Protein AF-A0A0B7BS33-F1 (afdb_monomer_lite)

Foldseek 3Di:
DDDDPDDDDDDDPDLVVLLVVLVVVLVVAPDKDKDKDQAPDDPVVVVVLQVVLSSVASWHWDADPVRSMIMIIGDPVSRVVSVVVSVVVRPVVVDDDPDD

Sequence (100 aa):
AFLQDESLLVTAKDDQTLNRAMNFLKTRINYKETIQSDAKIPIEQMISLQYTLESKYLVKVCWTDTDQVVSVEGIKDDVFESSRQIKTLLEYMGGIEAKN

pLDDT: mean 77.3, std 13.53, range [34.16, 92.31]

Secondary structure (DSSP, 8-state):
---SS-------SSHHHHHHHHHHHHTT----EEEEEE----HHHHHHHHHHHHHHSSEEEEEETTTTEEEEEE-HHHHHHHHHHHHHHHHHHH------

Radius of gyration: 14.89 Å; chains: 1; bounding box: 33×31×49 Å

Organism: NCBI:txid1028688

Structure (mmCIF, N/CA/C/O backbone):
data_AF-A0A0B7BS33-F1
#
_entry.id   AF-A0A0B7BS33-F1
#
loop_
_atom_site.group_PDB
_atom_site.id
_atom_site.type_symbol
_atom_site.label_atom_id
_atom_site.label_alt_id
_atom_site.label_comp_id
_atom_site.label_asym_id
_atom_site.label_entity_id
_atom_site.label_seq_id
_atom_site.pdbx_PDB_ins_code
_atom_site.Cartn_x
_atom_site.Cartn_y
_atom_site.Cartn_z
_atom_site.occupancy
_atom_site.B_iso_or_equiv
_atom_site.auth_seq_id
_atom_site.auth_comp_id
_atom_site.auth_asym_id
_atom_site.auth_atom_id
_atom_site.pdbx_PDB_model_num
ATOM 1 N N . ALA A 1 1 ? -12.373 -1.757 21.652 1.00 40.72 1 ALA A N 1
ATOM 2 C CA . ALA A 1 1 ? -13.310 -1.299 20.614 1.00 40.72 1 ALA A CA 1
ATOM 3 C C . ALA A 1 1 ? -12.929 -2.001 19.323 1.00 40.72 1 ALA A C 1
ATOM 5 O O . ALA A 1 1 ? -11.764 -1.927 18.946 1.00 40.72 1 ALA A O 1
ATOM 6 N N . PHE A 1 2 ? -13.853 -2.758 18.739 1.00 40.38 2 PHE A N 1
ATOM 7 C CA . PHE A 1 2 ? -13.720 -3.303 17.391 1.00 40.38 2 PHE A CA 1
ATOM 8 C C . PHE A 1 2 ? -14.489 -2.350 16.479 1.00 40.38 2 PHE A C 1
ATOM 10 O O . PHE A 1 2 ? -15.679 -2.162 16.701 1.00 40.38 2 PHE A O 1
ATOM 17 N N . LEU A 1 3 ? -13.800 -1.717 15.531 1.00 52.94 3 LEU A N 1
ATOM 18 C CA . LEU A 1 3 ? -14.430 -0.904 14.492 1.00 52.94 3 LEU A CA 1
ATOM 19 C C . LEU A 1 3 ? -14.941 -1.892 13.430 1.00 52.94 3 LEU A C 1
ATOM 21 O O . LEU A 1 3 ? -14.139 -2.437 12.672 1.00 52.94 3 LEU A O 1
ATOM 25 N N . GLN A 1 4 ? -16.233 -2.214 13.437 1.00 50.50 4 GLN A N 1
ATOM 26 C CA . GLN A 1 4 ? -16.900 -2.914 12.332 1.00 50.50 4 GLN A CA 1
ATOM 27 C C . GLN A 1 4 ? -17.798 -1.898 11.628 1.00 50.50 4 GLN A C 1
ATOM 29 O O . GLN A 1 4 ? -18.619 -1.275 12.289 1.00 50.50 4 GLN A O 1
ATOM 34 N N . ASP A 1 5 ? -17.610 -1.721 10.319 1.00 54.06 5 ASP A N 1
ATOM 35 C CA . ASP A 1 5 ? -18.375 -0.796 9.464 1.00 54.06 5 ASP A CA 1
ATOM 36 C C . ASP A 1 5 ? -18.344 0.691 9.886 1.00 54.06 5 ASP A C 1
ATOM 38 O O . ASP A 1 5 ? -19.221 1.478 9.532 1.00 54.06 5 ASP A O 1
ATOM 42 N N . GLU A 1 6 ? -17.302 1.110 10.611 1.00 66.44 6 GLU A N 1
ATOM 43 C CA . GLU A 1 6 ? -17.116 2.488 11.077 1.00 66.44 6 GLU A CA 1
ATOM 44 C C . GLU A 1 6 ? -15.979 3.186 10.315 1.00 66.44 6 GLU A C 1
ATOM 46 O O . GLU A 1 6 ? -14.860 2.678 10.219 1.00 66.44 6 GLU A O 1
ATOM 51 N N . SER A 1 7 ? -16.245 4.387 9.794 1.00 65.38 7 SER A N 1
ATOM 52 C CA . SER A 1 7 ? -15.225 5.228 9.162 1.00 65.38 7 SER A CA 1
ATOM 53 C C . SER A 1 7 ? -14.432 6.008 10.213 1.00 65.38 7 SER A C 1
ATOM 55 O O . SER A 1 7 ? -15.020 6.734 11.018 1.00 65.38 7 SER A O 1
ATOM 57 N N . LEU A 1 8 ? -13.101 5.930 10.167 1.00 74.00 8 LEU A N 1
ATOM 58 C CA . LEU A 1 8 ? -12.218 6.701 11.041 1.00 74.00 8 LEU A CA 1
ATOM 59 C C . LEU A 1 8 ? -11.633 7.904 10.288 1.00 74.00 8 LEU A C 1
ATOM 61 O O . LEU A 1 8 ? -10.827 7.736 9.377 1.00 74.00 8 LEU A O 1
ATOM 65 N N . LEU A 1 9 ? -11.994 9.122 10.699 1.00 79.75 9 LEU A N 1
ATOM 66 C CA . LEU A 1 9 ? -11.335 10.343 10.231 1.00 79.75 9 LEU A CA 1
ATOM 67 C C . LEU A 1 9 ? -10.157 10.680 11.154 1.00 79.75 9 LEU A C 1
ATOM 69 O O . LEU A 1 9 ? -10.348 10.931 12.344 1.00 79.75 9 LEU A O 1
ATOM 73 N N . VAL A 1 10 ? -8.945 10.717 10.599 1.00 82.31 10 VAL A N 1
ATOM 74 C CA . VAL A 1 10 ? -7.721 11.090 11.322 1.00 82.31 10 VAL A CA 1
ATOM 75 C C . VAL A 1 10 ? -7.204 12.415 10.776 1.00 82.31 10 VAL A C 1
ATOM 77 O O . VAL A 1 10 ? -6.877 12.526 9.599 1.00 82.31 10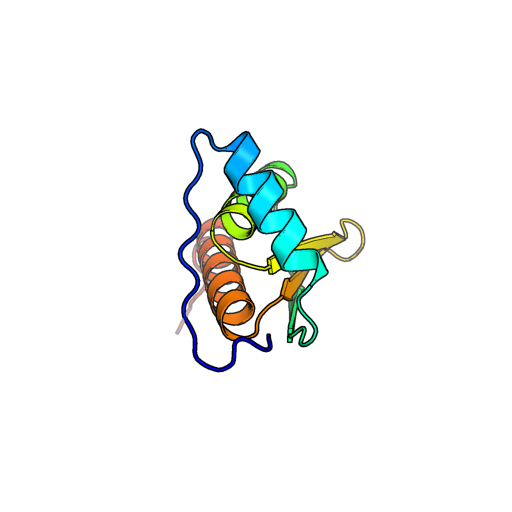 VAL A O 1
ATOM 80 N N . THR A 1 11 ? -7.100 13.422 11.639 1.00 85.31 11 THR A N 1
ATOM 81 C CA . THR A 1 11 ? -6.542 14.738 11.298 1.00 85.31 11 THR A CA 1
ATOM 82 C C . THR A 1 11 ? -5.330 15.031 12.170 1.00 85.31 11 THR A C 1
ATOM 84 O O . THR A 1 11 ? -5.358 14.761 13.372 1.00 85.31 11 THR A O 1
ATOM 87 N N . ALA A 1 12 ? -4.286 15.627 11.599 1.00 89.44 12 ALA A N 1
ATOM 88 C CA . ALA A 1 12 ? -3.090 16.022 12.333 1.00 89.44 12 ALA A CA 1
ATOM 89 C C . ALA A 1 12 ? -2.614 17.415 11.910 1.00 89.44 12 ALA A C 1
ATOM 91 O O . ALA A 1 12 ? -2.975 17.915 10.850 1.00 89.44 12 ALA A O 1
ATOM 92 N N . LYS A 1 13 ? -1.787 18.035 12.757 1.00 92.31 13 LYS A N 1
ATOM 93 C CA . LYS A 1 13 ? -1.222 19.374 12.524 1.00 92.31 13 LYS A CA 1
ATOM 94 C C . LYS A 1 13 ? -0.179 19.428 11.396 1.00 92.31 13 LYS A C 1
ATOM 96 O O . LYS A 1 13 ? 0.086 20.505 10.879 1.00 92.31 13 LYS A O 1
ATOM 101 N N . ASP A 1 14 ? 0.440 18.292 11.081 1.00 89.62 14 ASP A N 1
ATOM 102 C CA . ASP A 1 14 ? 1.473 18.130 10.058 1.00 89.62 14 ASP A CA 1
ATOM 103 C C . ASP A 1 14 ? 1.519 16.669 9.572 1.00 89.62 14 ASP A C 1
ATOM 105 O O . ASP A 1 14 ? 1.070 15.750 10.273 1.00 89.62 14 ASP A O 1
ATOM 109 N N . ASP A 1 15 ? 2.090 16.455 8.385 1.00 83.19 15 ASP A N 1
ATOM 110 C CA . ASP A 1 15 ? 2.169 15.142 7.727 1.00 83.19 15 ASP A CA 1
ATOM 111 C C . ASP A 1 15 ? 2.981 14.127 8.538 1.00 83.19 15 ASP A C 1
ATOM 113 O O . ASP A 1 15 ? 2.676 12.935 8.566 1.00 83.19 15 ASP A O 1
ATOM 117 N N . GLN A 1 16 ? 4.008 14.587 9.259 1.00 86.69 16 GLN A N 1
ATOM 118 C CA . GLN A 1 16 ? 4.832 13.716 10.098 1.00 86.69 16 GLN A CA 1
ATOM 119 C C . GLN A 1 16 ? 4.019 13.131 11.262 1.00 86.69 16 GLN A C 1
ATOM 121 O O . GLN A 1 16 ? 4.233 11.992 11.687 1.00 86.69 16 GLN A O 1
ATOM 126 N N . THR A 1 17 ? 3.104 13.915 11.822 1.00 89.44 17 THR A N 1
ATOM 127 C CA . THR A 1 17 ? 2.210 13.500 12.901 1.00 89.44 17 THR A CA 1
ATOM 128 C C . THR A 1 17 ? 1.096 12.610 12.359 1.00 89.44 17 THR A C 1
ATOM 130 O O . THR A 1 17 ? 0.791 11.597 12.990 1.00 89.44 17 THR A O 1
ATOM 133 N N . LEU A 1 18 ? 0.560 12.915 11.171 1.00 87.00 18 LEU A N 1
ATOM 134 C CA . LEU A 1 18 ? -0.411 12.053 10.493 1.00 87.00 18 LEU A CA 1
ATOM 135 C C . LEU A 1 18 ? 0.181 10.667 10.216 1.00 87.00 18 LEU A C 1
ATOM 137 O O . LEU A 1 18 ? -0.383 9.666 10.644 1.00 87.00 18 LEU A O 1
ATOM 141 N N . ASN A 1 19 ? 1.370 10.604 9.613 1.00 80.94 19 ASN A N 1
ATOM 142 C CA . ASN A 1 19 ? 2.059 9.345 9.326 1.00 80.94 19 ASN A CA 1
ATOM 143 C C . ASN A 1 19 ? 2.324 8.523 10.594 1.00 80.94 19 ASN A C 1
ATOM 145 O O . ASN A 1 19 ? 2.141 7.306 10.600 1.00 80.94 19 ASN A O 1
ATOM 149 N N . ARG A 1 20 ? 2.699 9.171 11.707 1.00 85.75 20 ARG A N 1
ATOM 150 C CA . ARG A 1 20 ? 2.853 8.488 13.003 1.00 85.75 20 ARG A CA 1
ATOM 151 C C . ARG A 1 20 ? 1.535 7.900 13.511 1.00 85.75 20 ARG A C 1
ATOM 153 O O . ARG A 1 20 ? 1.533 6.761 13.977 1.00 85.75 20 ARG A O 1
ATOM 160 N N . ALA A 1 21 ? 0.432 8.642 13.406 1.00 86.62 21 ALA A N 1
ATOM 161 C CA . ALA A 1 21 ? -0.892 8.164 13.803 1.00 86.62 21 ALA A CA 1
ATOM 162 C C . ALA A 1 21 ? -1.356 6.991 12.926 1.00 86.62 21 ALA A C 1
ATOM 164 O O . ALA A 1 21 ? -1.779 5.962 13.450 1.00 86.62 21 ALA A O 1
ATOM 165 N N . MET A 1 22 ? -1.193 7.104 11.607 1.00 84.81 22 MET A N 1
ATOM 166 C CA . MET A 1 22 ? -1.517 6.040 10.656 1.00 84.81 22 MET A CA 1
ATOM 167 C C . MET A 1 22 ? -0.699 4.775 10.932 1.00 84.81 22 MET A C 1
ATOM 169 O O . MET A 1 22 ? -1.263 3.687 11.018 1.00 84.81 22 MET A O 1
ATOM 173 N N . ASN A 1 23 ? 0.609 4.899 11.174 1.00 82.62 23 ASN A N 1
ATOM 174 C CA . ASN A 1 23 ? 1.460 3.757 11.520 1.00 82.62 23 ASN A CA 1
ATOM 175 C C . ASN A 1 23 ? 1.023 3.081 12.820 1.00 82.62 23 ASN A C 1
ATOM 177 O O . ASN A 1 23 ? 0.954 1.855 12.881 1.0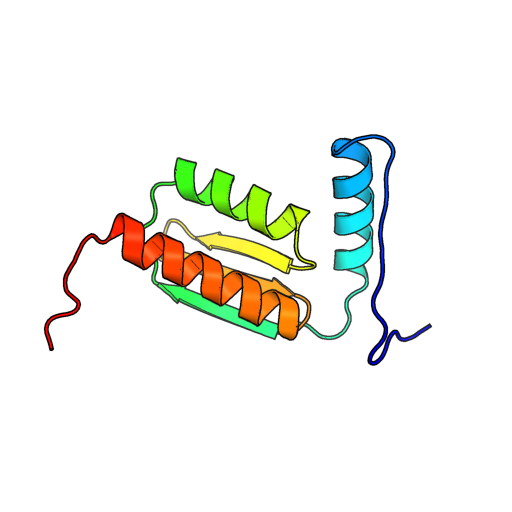0 82.62 23 ASN A O 1
ATOM 181 N N . PHE A 1 24 ? 0.674 3.859 13.846 1.00 84.75 24 PHE A N 1
ATOM 182 C CA . PHE A 1 24 ? 0.129 3.309 15.082 1.00 84.75 24 PHE A CA 1
ATOM 183 C C . PHE A 1 24 ? -1.166 2.524 14.837 1.00 84.75 24 PHE A C 1
ATOM 185 O O . PHE A 1 24 ? -1.300 1.407 15.337 1.00 84.75 24 PHE A O 1
ATOM 192 N N . LEU A 1 25 ? -2.091 3.060 14.036 1.00 82.62 25 LEU A N 1
ATOM 193 C CA . LEU A 1 25 ? -3.341 2.379 13.689 1.00 82.62 25 LEU A CA 1
ATOM 194 C C . LEU A 1 25 ? -3.078 1.067 12.948 1.00 82.62 25 LEU A C 1
ATOM 196 O O . LEU A 1 25 ? -3.651 0.043 13.319 1.00 82.62 25 LEU A O 1
ATOM 200 N N . LYS A 1 26 ? -2.141 1.061 11.992 1.00 78.62 26 LYS A N 1
ATOM 201 C CA . LYS A 1 26 ? -1.750 -0.146 11.249 1.00 78.62 26 LYS A CA 1
ATOM 202 C C . LYS A 1 26 ? -1.291 -1.289 12.158 1.00 78.62 26 LYS A C 1
ATOM 204 O O . LYS A 1 26 ? -1.627 -2.442 11.901 1.00 78.62 26 LYS A O 1
ATOM 209 N N . THR A 1 27 ? -0.590 -0.994 13.260 1.00 77.69 27 THR A N 1
ATOM 210 C CA . THR A 1 27 ? -0.163 -2.034 14.225 1.00 77.69 27 THR A CA 1
ATOM 211 C C . THR A 1 27 ? -1.314 -2.715 14.970 1.00 77.69 27 THR A C 1
ATOM 213 O O . THR A 1 27 ? -1.103 -3.762 15.577 1.00 77.69 27 THR A O 1
ATOM 216 N N . ARG A 1 28 ? -2.523 -2.142 14.939 1.00 75.94 28 ARG A N 1
ATOM 217 C CA . ARG A 1 28 ? -3.700 -2.627 15.678 1.00 75.94 28 ARG A CA 1
ATOM 218 C C . ARG A 1 28 ? -4.759 -3.280 14.788 1.00 75.94 28 ARG A C 1
ATOM 220 O O . ARG A 1 28 ? -5.835 -3.622 15.273 1.00 75.94 28 ARG A O 1
ATOM 227 N N . ILE A 1 29 ? -4.466 -3.449 13.501 1.00 72.75 29 ILE A N 1
ATOM 228 C CA . ILE A 1 29 ? -5.351 -4.117 12.549 1.00 72.75 29 ILE A CA 1
ATOM 229 C C . ILE A 1 29 ? -5.222 -5.634 12.737 1.00 72.75 29 ILE A C 1
ATOM 231 O O . ILE A 1 29 ? -4.176 -6.219 12.454 1.00 72.75 29 ILE A O 1
ATOM 235 N N . ASN A 1 30 ? -6.298 -6.263 13.218 1.00 65.38 30 ASN A N 1
ATOM 236 C CA . ASN A 1 30 ? -6.349 -7.705 13.488 1.00 65.38 30 ASN A CA 1
ATOM 237 C C . ASN A 1 30 ? -6.654 -8.547 12.240 1.00 65.38 30 ASN A C 1
ATOM 239 O O . ASN A 1 30 ? -6.221 -9.693 12.166 1.00 65.38 30 ASN A O 1
ATOM 243 N N . TYR A 1 31 ? -7.402 -8.000 11.276 1.00 66.31 31 TYR A N 1
ATOM 244 C CA . TYR A 1 31 ? -7.698 -8.665 10.007 1.00 66.31 31 TYR A CA 1
ATOM 245 C C . TYR A 1 31 ? -6.856 -8.048 8.904 1.00 66.31 31 TYR A C 1
ATOM 247 O O . TYR A 1 31 ? -6.964 -6.849 8.648 1.00 66.31 31 TYR A O 1
ATOM 255 N N . LYS A 1 32 ? -6.040 -8.869 8.250 1.00 73.06 32 LYS A N 1
ATOM 256 C CA . LYS A 1 32 ? -5.139 -8.410 7.205 1.00 73.06 32 LYS A CA 1
ATOM 257 C C . LYS A 1 32 ? -5.424 -9.168 5.925 1.00 73.06 32 LYS A C 1
ATOM 259 O O . LYS A 1 32 ? -5.241 -10.379 5.869 1.00 73.06 32 LYS A O 1
ATOM 264 N N . GLU A 1 33 ? -5.877 -8.438 4.920 1.00 79.06 33 GLU A N 1
ATOM 265 C CA . GLU A 1 33 ? -5.906 -8.927 3.549 1.00 79.06 33 GLU A CA 1
ATOM 266 C C . GLU A 1 33 ? -4.503 -8.764 2.960 1.00 79.06 33 GLU A C 1
ATOM 268 O O . GLU A 1 33 ? -3.780 -7.835 3.331 1.00 79.06 33 GLU A O 1
ATOM 273 N N . THR A 1 34 ? -4.089 -9.664 2.070 1.00 83.25 34 THR A N 1
ATOM 274 C CA . THR A 1 34 ? -2.810 -9.539 1.365 1.00 83.25 34 THR A CA 1
ATOM 275 C C . THR A 1 34 ? -2.999 -9.817 -0.113 1.00 83.25 34 THR A C 1
ATOM 277 O O . THR A 1 34 ? -3.461 -10.891 -0.487 1.00 83.25 34 THR A O 1
ATOM 280 N N . ILE A 1 35 ? -2.610 -8.858 -0.952 1.00 81.56 35 ILE A N 1
ATOM 281 C CA . ILE A 1 35 ? -2.569 -9.025 -2.407 1.00 81.56 35 ILE A CA 1
ATOM 282 C C . ILE A 1 35 ? -1.121 -8.908 -2.860 1.00 81.56 35 ILE A C 1
ATOM 284 O O . ILE A 1 35 ? -0.406 -7.998 -2.439 1.00 81.56 35 ILE A O 1
ATOM 288 N N . GLN A 1 36 ? -0.709 -9.830 -3.725 1.00 81.75 36 GLN A N 1
ATOM 289 C CA . GLN A 1 36 ? 0.590 -9.821 -4.382 1.00 81.75 36 GLN A CA 1
ATOM 290 C C . GLN A 1 36 ? 0.409 -9.575 -5.878 1.00 81.75 36 GLN A C 1
ATOM 292 O O . GLN A 1 36 ? -0.547 -10.064 -6.479 1.00 81.75 36 GLN A O 1
ATOM 297 N N . SER A 1 37 ? 1.321 -8.811 -6.466 1.00 76.25 37 SER A N 1
ATOM 298 C CA . SER A 1 37 ? 1.373 -8.577 -7.905 1.00 76.25 37 SER A CA 1
ATOM 299 C C . SER A 1 37 ? 2.817 -8.588 -8.375 1.00 76.25 37 SER A C 1
ATOM 301 O O . SER A 1 37 ? 3.661 -7.895 -7.802 1.00 76.25 37 SER A O 1
ATOM 303 N N . ASP A 1 38 ? 3.066 -9.314 -9.460 1.00 78.19 38 ASP A N 1
ATOM 304 C CA . ASP A 1 38 ? 4.324 -9.234 -10.195 1.00 78.19 38 ASP A CA 1
ATOM 305 C C . ASP A 1 38 ? 4.398 -7.867 -10.880 1.00 78.19 38 ASP A C 1
ATOM 307 O O . ASP A 1 38 ? 3.446 -7.429 -11.537 1.00 78.19 38 ASP A O 1
ATOM 311 N N . ALA A 1 39 ? 5.497 -7.150 -10.674 1.00 69.88 39 ALA A N 1
ATOM 312 C CA . ALA A 1 39 ? 5.567 -5.733 -10.978 1.00 69.88 39 ALA A CA 1
ATOM 313 C C . ALA A 1 39 ? 7.012 -5.303 -11.281 1.00 69.88 39 ALA A C 1
ATOM 315 O O . ALA A 1 39 ? 7.848 -5.141 -10.395 1.00 69.88 39 ALA A O 1
ATOM 316 N N . LYS A 1 40 ? 7.297 -5.039 -12.561 1.00 73.25 40 LYS A N 1
ATOM 317 C CA . LYS A 1 40 ? 8.559 -4.427 -13.009 1.00 73.25 40 LYS A CA 1
ATOM 318 C C . LYS A 1 40 ? 8.514 -2.913 -12.812 1.00 73.25 40 LYS A C 1
ATOM 320 O O . LYS A 1 40 ? 8.282 -2.171 -13.761 1.00 73.25 40 LYS A O 1
ATOM 325 N N . ILE A 1 41 ? 8.709 -2.461 -11.575 1.00 72.38 41 ILE A N 1
ATOM 326 C CA . ILE A 1 41 ? 8.679 -1.035 -11.211 1.00 72.38 41 ILE A CA 1
ATOM 327 C C . ILE A 1 41 ? 10.094 -0.565 -10.844 1.00 72.38 41 ILE A C 1
ATOM 329 O O . ILE A 1 41 ? 10.749 -1.211 -10.026 1.00 72.38 41 ILE A O 1
ATOM 333 N N . PRO A 1 42 ? 10.581 0.564 -11.393 1.00 79.00 42 PRO A N 1
ATOM 334 C CA . PRO A 1 42 ? 11.812 1.192 -10.920 1.00 79.00 42 PRO A CA 1
ATOM 335 C C . PRO A 1 42 ? 11.737 1.552 -9.428 1.00 79.00 42 PRO A C 1
ATOM 337 O O . PRO A 1 42 ? 10.719 2.067 -8.963 1.00 79.00 42 PRO A O 1
ATOM 340 N N . ILE A 1 43 ? 12.831 1.358 -8.686 1.00 79.06 43 ILE A N 1
ATOM 341 C CA . ILE A 1 43 ? 12.854 1.520 -7.220 1.00 79.06 43 ILE A CA 1
ATOM 342 C C . ILE A 1 43 ? 12.384 2.904 -6.741 1.00 79.06 43 ILE A C 1
ATOM 344 O O . ILE A 1 43 ? 11.653 3.008 -5.761 1.00 79.06 43 ILE A O 1
ATOM 348 N N . GLU A 1 44 ? 12.722 3.974 -7.463 1.00 80.25 44 GLU A N 1
ATOM 349 C CA . GLU A 1 44 ? 12.300 5.340 -7.122 1.00 80.25 44 GLU A CA 1
ATOM 350 C C . GLU A 1 44 ? 10.775 5.510 -7.199 1.00 80.25 44 GLU A C 1
ATOM 352 O O . GLU A 1 44 ? 10.164 6.140 -6.333 1.00 80.25 44 GLU A O 1
ATOM 357 N N . GLN A 1 45 ? 10.142 4.894 -8.203 1.00 79.38 45 GLN A N 1
ATOM 358 C CA . GLN A 1 45 ? 8.687 4.909 -8.351 1.00 79.38 45 GLN A CA 1
ATOM 359 C C . GLN A 1 45 ? 8.017 4.029 -7.296 1.00 79.38 45 GLN A C 1
ATOM 361 O O . GLN A 1 45 ? 6.958 4.397 -6.791 1.00 79.38 45 GLN A O 1
ATOM 366 N N . MET A 1 46 ? 8.658 2.924 -6.900 1.00 82.44 46 MET A N 1
ATOM 367 C CA . MET A 1 46 ? 8.187 2.087 -5.796 1.00 82.44 46 MET A CA 1
ATOM 368 C C . MET A 1 46 ? 8.147 2.858 -4.477 1.00 82.44 46 MET A C 1
ATOM 370 O O . MET A 1 46 ? 7.136 2.832 -3.782 1.00 82.44 46 MET A O 1
ATOM 374 N N . ILE A 1 47 ? 9.221 3.58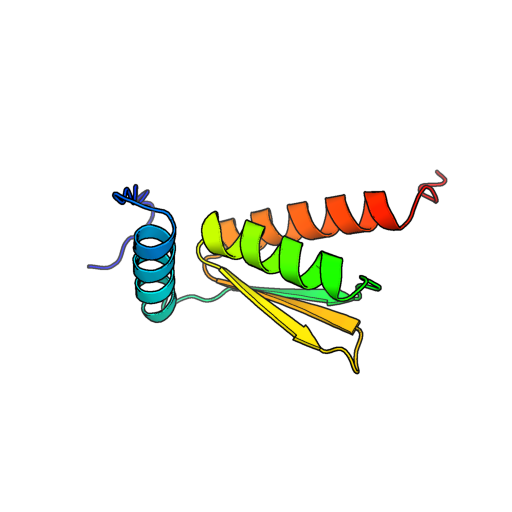4 -4.151 1.00 83.75 47 ILE A N 1
ATOM 375 C CA . ILE A 1 47 ? 9.308 4.385 -2.923 1.00 83.75 47 ILE A CA 1
ATOM 376 C C . ILE A 1 47 ? 8.211 5.457 -2.907 1.00 83.75 47 ILE A C 1
ATOM 378 O O . ILE A 1 47 ? 7.525 5.639 -1.898 1.00 83.75 47 ILE A O 1
ATOM 382 N N . SER A 1 48 ? 8.008 6.147 -4.033 1.00 84.75 48 SER A N 1
ATOM 383 C CA . SER A 1 48 ? 6.957 7.163 -4.162 1.00 84.75 48 SER A CA 1
ATOM 384 C C . SER A 1 48 ? 5.548 6.567 -4.031 1.00 84.75 48 SER A C 1
ATOM 386 O O . SER A 1 48 ? 4.702 7.116 -3.316 1.00 84.75 48 SER A O 1
ATOM 388 N N . LEU A 1 49 ? 5.305 5.418 -4.667 1.00 84.69 49 LEU A N 1
ATOM 389 C CA . LEU A 1 49 ? 4.042 4.689 -4.593 1.00 84.69 49 LEU A CA 1
ATOM 390 C C . LEU A 1 49 ? 3.756 4.211 -3.169 1.00 84.69 49 LEU A C 1
ATOM 392 O O . LEU A 1 49 ? 2.664 4.449 -2.657 1.00 84.69 49 LEU A O 1
ATOM 396 N N . GLN A 1 50 ? 4.742 3.605 -2.507 1.00 87.00 50 GLN A N 1
ATOM 397 C CA . GLN A 1 50 ? 4.629 3.184 -1.116 1.00 87.00 50 GLN A CA 1
ATOM 398 C C . GLN A 1 50 ? 4.241 4.362 -0.224 1.00 87.00 50 GLN A C 1
ATOM 400 O O . GLN A 1 50 ? 3.261 4.268 0.509 1.00 87.00 50 GLN A O 1
ATOM 405 N N . TYR A 1 51 ? 4.953 5.488 -0.314 1.00 85.31 51 TYR A N 1
ATOM 406 C CA . TYR A 1 51 ? 4.645 6.669 0.494 1.00 85.31 51 TYR A CA 1
ATOM 407 C C . TYR A 1 51 ? 3.214 7.179 0.259 1.00 85.31 51 TYR A C 1
ATOM 409 O O . TYR A 1 51 ? 2.488 7.507 1.201 1.00 85.31 51 TYR A O 1
ATOM 417 N N . THR A 1 52 ? 2.784 7.211 -1.002 1.00 86.00 52 THR A N 1
ATOM 418 C CA . THR A 1 52 ? 1.448 7.682 -1.389 1.00 86.00 52 THR A CA 1
ATOM 419 C C . THR A 1 52 ? 0.349 6.772 -0.846 1.00 86.00 52 THR A C 1
ATOM 421 O O . THR A 1 52 ? -0.631 7.247 -0.274 1.00 86.00 52 THR A O 1
ATOM 424 N N . LEU A 1 53 ? 0.508 5.456 -0.990 1.00 88.06 53 LEU A N 1
ATOM 425 C CA . LEU A 1 53 ? -0.487 4.493 -0.528 1.00 88.06 53 LEU A CA 1
ATOM 426 C C . LEU A 1 53 ? -0.528 4.426 0.997 1.00 88.06 53 LEU A C 1
ATOM 428 O O . LEU A 1 53 ? -1.603 4.464 1.586 1.00 88.06 53 LEU A O 1
ATOM 432 N N . GLU A 1 54 ? 0.631 4.392 1.649 1.00 86.75 54 GLU A N 1
ATOM 433 C CA . GLU A 1 54 ? 0.719 4.255 3.099 1.00 86.75 54 GLU A CA 1
ATOM 434 C C . GLU A 1 54 ? 0.286 5.508 3.874 1.00 86.75 54 GLU A C 1
ATOM 436 O O . GLU A 1 54 ? -0.052 5.390 5.055 1.00 86.75 54 GLU A O 1
ATOM 441 N N . SER A 1 55 ? 0.283 6.686 3.246 1.00 82.31 55 SER A N 1
ATOM 442 C CA . SER A 1 55 ? -0.245 7.919 3.848 1.00 82.31 55 SER A CA 1
ATOM 443 C C . SER A 1 55 ? -1.762 8.053 3.691 1.00 82.31 55 SER A C 1
ATOM 445 O O . SER A 1 55 ? -2.411 8.674 4.534 1.00 82.31 55 SER A O 1
ATOM 447 N N . LYS A 1 56 ? -2.338 7.455 2.641 1.00 82.81 56 LYS A N 1
ATOM 448 C CA . LYS A 1 56 ? -3.767 7.557 2.316 1.00 82.81 56 LYS A CA 1
ATOM 449 C C . LYS A 1 56 ? -4.601 6.389 2.839 1.00 82.81 56 LYS A C 1
ATOM 451 O O . LYS A 1 56 ? -5.765 6.586 3.177 1.00 82.81 56 LYS A O 1
ATOM 456 N N . TYR A 1 57 ? -4.015 5.199 2.899 1.00 85.88 57 TYR A N 1
ATOM 457 C CA . TYR A 1 57 ? -4.697 3.953 3.227 1.00 85.88 57 TYR A CA 1
ATOM 458 C C . TYR A 1 57 ? -4.048 3.267 4.432 1.00 85.88 57 TYR A C 1
ATOM 460 O O . TYR A 1 57 ? -2.844 3.387 4.685 1.00 85.88 57 TYR A O 1
ATOM 468 N N . LEU A 1 58 ? -4.832 2.484 5.173 1.00 87.06 58 LEU A N 1
ATOM 469 C CA . LEU A 1 58 ? -4.361 1.652 6.280 1.00 87.06 58 LEU A CA 1
ATOM 470 C C . LEU A 1 58 ? -3.735 0.347 5.769 1.00 87.06 58 LEU A C 1
ATOM 472 O O . LEU A 1 58 ? -4.080 -0.757 6.195 1.00 87.06 58 LEU A O 1
ATOM 476 N N . VAL A 1 59 ? -2.769 0.500 4.864 1.00 86.81 59 VAL A N 1
ATOM 477 C CA . VAL A 1 59 ? -1.978 -0.583 4.281 1.00 86.81 59 VAL A CA 1
ATOM 478 C C . VAL A 1 59 ? -0.498 -0.422 4.596 1.00 86.81 59 VAL A C 1
ATOM 480 O O . VAL A 1 59 ? -0.013 0.668 4.909 1.00 86.81 59 VAL A O 1
ATOM 483 N N . LYS A 1 60 ? 0.225 -1.524 4.477 1.00 87.50 60 LYS A N 1
ATOM 484 C CA . LYS A 1 60 ? 1.672 -1.604 4.394 1.00 87.50 60 LYS A CA 1
ATOM 485 C C . LYS A 1 60 ? 2.022 -2.164 3.022 1.00 87.50 60 LYS A C 1
ATOM 487 O O . LYS A 1 60 ? 1.476 -3.194 2.628 1.00 87.50 60 LYS A O 1
ATOM 492 N N . VAL A 1 61 ? 2.917 -1.491 2.312 1.00 87.25 61 VAL A N 1
ATOM 493 C CA .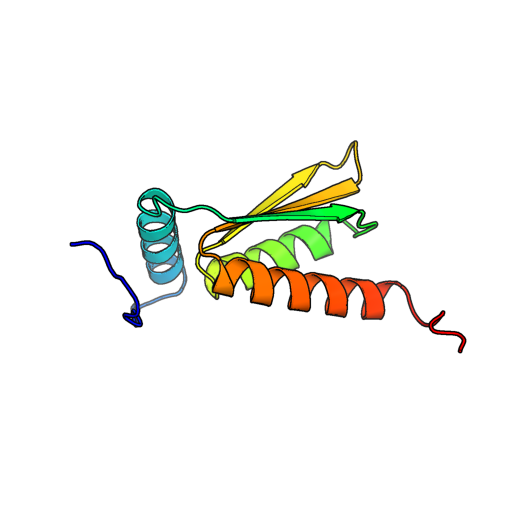 VAL A 1 61 ? 3.411 -1.944 1.013 1.00 87.25 61 VAL A CA 1
ATOM 494 C C . VAL A 1 61 ? 4.813 -2.501 1.221 1.00 87.25 61 VAL A C 1
ATOM 496 O O . VAL A 1 61 ? 5.699 -1.815 1.724 1.00 87.25 61 VAL A O 1
ATOM 499 N N . CYS A 1 62 ? 5.016 -3.763 0.862 1.00 86.12 62 CYS A N 1
ATOM 500 C CA . CYS A 1 62 ? 6.321 -4.414 0.899 1.00 86.12 62 CYS A CA 1
ATOM 501 C C . CYS A 1 62 ? 6.703 -4.820 -0.524 1.00 86.12 62 CYS A C 1
ATOM 503 O O . CYS A 1 62 ? 5.867 -5.349 -1.259 1.00 86.12 62 CYS A O 1
ATOM 505 N N . TRP A 1 63 ? 7.964 -4.620 -0.894 1.00 83.25 63 TRP A N 1
ATOM 506 C CA . TRP A 1 63 ? 8.492 -5.042 -2.187 1.00 83.25 63 TRP A CA 1
A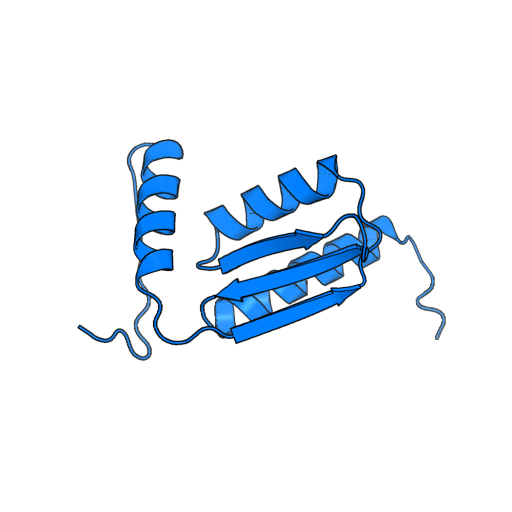TOM 507 C C . TRP A 1 63 ? 9.709 -5.947 -2.001 1.00 83.25 63 TRP A C 1
ATOM 509 O O . TRP A 1 63 ? 10.455 -5.803 -1.028 1.00 83.25 63 TRP A O 1
ATOM 519 N N . THR A 1 64 ? 9.917 -6.868 -2.938 1.00 79.19 64 THR A N 1
ATOM 520 C CA . THR A 1 64 ? 11.145 -7.663 -3.020 1.00 79.19 64 THR A CA 1
ATOM 521 C C . THR A 1 64 ? 11.819 -7.427 -4.369 1.00 79.19 64 THR A C 1
ATOM 523 O O . THR A 1 64 ? 11.263 -7.743 -5.416 1.00 79.19 64 THR A O 1
ATOM 526 N N . ASP A 1 65 ? 13.036 -6.872 -4.363 1.00 70.25 65 ASP A N 1
ATOM 527 C CA . ASP A 1 65 ? 13.799 -6.630 -5.602 1.00 70.25 65 ASP A CA 1
ATOM 528 C C . ASP A 1 65 ? 14.171 -7.938 -6.315 1.00 70.25 65 ASP A C 1
ATOM 530 O O . ASP A 1 65 ? 14.283 -7.978 -7.539 1.00 70.25 65 ASP A O 1
ATOM 534 N N . THR A 1 66 ? 14.353 -9.016 -5.545 1.00 72.88 66 THR A N 1
ATOM 535 C CA . THR A 1 66 ? 14.726 -10.342 -6.052 1.00 72.88 66 THR A CA 1
ATOM 536 C C . THR A 1 66 ? 13.614 -10.973 -6.883 1.00 72.88 66 THR A C 1
ATOM 538 O O . THR A 1 66 ? 13.897 -11.509 -7.951 1.00 72.88 66 THR A O 1
ATOM 541 N N . ASP A 1 67 ? 12.365 -10.863 -6.424 1.00 67.12 67 ASP A N 1
ATOM 542 C CA . ASP A 1 67 ? 11.218 -11.504 -7.076 1.00 67.12 67 ASP A CA 1
ATOM 543 C C . ASP A 1 67 ? 10.368 -10.508 -7.879 1.00 67.12 67 ASP A C 1
ATOM 545 O O . ASP A 1 67 ? 9.455 -10.914 -8.588 1.00 67.12 67 ASP A O 1
ATOM 549 N N . GLN A 1 68 ? 10.667 -9.205 -7.797 1.00 74.56 68 GLN A N 1
ATOM 550 C CA . GLN A 1 68 ? 9.876 -8.123 -8.400 1.00 74.56 68 GLN A CA 1
ATOM 551 C C . GLN A 1 68 ? 8.396 -8.190 -8.002 1.00 74.56 68 GLN A C 1
ATOM 553 O O . GLN A 1 68 ? 7.504 -7.879 -8.793 1.00 74.56 68 GLN A O 1
ATOM 558 N N . VAL A 1 69 ? 8.137 -8.599 -6.760 1.00 80.81 69 VAL A N 1
ATOM 559 C CA . VAL A 1 69 ? 6.786 -8.743 -6.223 1.00 80.81 69 VAL A CA 1
ATOM 560 C C . VAL A 1 69 ? 6.475 -7.550 -5.339 1.00 80.81 69 VAL A C 1
ATOM 562 O O . VAL A 1 69 ? 7.226 -7.219 -4.417 1.00 80.81 69 VAL A O 1
ATOM 565 N N . VAL A 1 70 ? 5.328 -6.927 -5.594 1.00 84.38 70 VAL A N 1
ATOM 566 C CA . VAL A 1 70 ? 4.712 -5.968 -4.677 1.00 84.38 70 VAL A CA 1
ATOM 567 C C . VAL A 1 70 ? 3.652 -6.692 -3.880 1.00 84.38 70 VAL A C 1
ATOM 569 O O . VAL A 1 70 ? 2.794 -7.370 -4.439 1.00 84.38 70 VAL A O 1
ATOM 572 N N . SER A 1 71 ? 3.692 -6.516 -2.568 1.00 87.25 71 SER A N 1
ATOM 573 C CA . SER A 1 71 ? 2.685 -7.018 -1.647 1.00 87.25 71 SER A CA 1
ATOM 574 C C . SER A 1 71 ? 2.061 -5.862 -0.882 1.00 87.25 71 SER A C 1
ATOM 576 O O . SER A 1 71 ? 2.755 -4.960 -0.413 1.00 87.25 71 SER A O 1
ATOM 578 N N . VAL A 1 72 ? 0.738 -5.888 -0.774 1.00 87.75 72 VAL A N 1
ATOM 579 C CA . VAL A 1 72 ? -0.034 -4.920 0.002 1.00 87.75 72 VAL A CA 1
ATOM 580 C C . VAL A 1 72 ? -0.759 -5.673 1.097 1.00 87.75 72 VAL A C 1
ATOM 582 O O . VAL A 1 72 ? -1.534 -6.577 0.803 1.00 87.75 72 VAL A O 1
ATOM 585 N N . GLU A 1 73 ? -0.513 -5.285 2.342 1.00 87.88 73 GLU A N 1
ATOM 586 C CA . GLU A 1 73 ? -1.084 -5.892 3.543 1.00 87.88 73 GLU A CA 1
ATOM 587 C C . GLU A 1 73 ? -1.865 -4.833 4.330 1.00 87.88 73 GLU A C 1
ATOM 589 O O . GLU A 1 73 ? -1.326 -3.768 4.622 1.00 87.88 73 GLU A O 1
ATOM 594 N N . GLY A 1 74 ? -3.115 -5.090 4.712 1.00 85.50 74 GLY A N 1
ATOM 595 C CA . GLY A 1 74 ? -3.905 -4.093 5.445 1.00 85.50 74 GLY A CA 1
ATOM 596 C C . GLY A 1 74 ? -5.387 -4.422 5.573 1.00 85.50 74 GLY A C 1
ATOM 597 O O . GLY A 1 74 ? -5.788 -5.581 5.460 1.00 85.50 74 GLY A O 1
ATOM 598 N N . ILE A 1 75 ? -6.207 -3.394 5.810 1.00 83.50 75 ILE A N 1
ATOM 599 C CA . ILE A 1 75 ? -7.672 -3.535 5.817 1.00 83.50 75 ILE A CA 1
ATOM 600 C C . ILE A 1 75 ? -8.145 -3.902 4.411 1.00 83.50 75 ILE A C 1
ATOM 602 O O . ILE A 1 75 ? -7.688 -3.312 3.441 1.00 83.50 75 ILE A O 1
ATOM 606 N N . LYS A 1 76 ? -9.079 -4.853 4.309 1.00 82.31 76 LYS A N 1
ATOM 607 C CA . LYS A 1 76 ? -9.582 -5.403 3.044 1.00 82.31 76 LYS A CA 1
ATOM 608 C C . LYS A 1 76 ? -9.854 -4.339 1.972 1.00 82.31 76 LYS A C 1
ATOM 610 O O . LYS A 1 76 ? -9.244 -4.396 0.909 1.00 82.31 76 LYS A O 1
ATOM 615 N N . ASP A 1 77 ? -10.714 -3.364 2.252 1.00 84.25 77 ASP A N 1
ATOM 616 C CA . ASP A 1 77 ? -11.114 -2.352 1.262 1.00 84.25 77 ASP A CA 1
ATOM 617 C C . ASP A 1 77 ? -9.941 -1.457 0.841 1.00 84.25 77 ASP A C 1
ATOM 619 O O . ASP A 1 77 ? -9.746 -1.183 -0.343 1.00 84.25 77 ASP A O 1
ATOM 623 N N . ASP A 1 78 ? -9.095 -1.089 1.799 1.00 86.19 78 ASP A N 1
ATOM 624 C CA . ASP A 1 78 ? -7.884 -0.306 1.566 1.00 86.19 78 ASP A CA 1
ATOM 625 C C . ASP A 1 78 ? -6.841 -1.079 0.746 1.00 86.19 78 ASP A C 1
ATOM 627 O O . ASP A 1 78 ? -6.151 -0.495 -0.092 1.00 86.19 78 ASP A O 1
ATOM 631 N N . VAL A 1 79 ? -6.739 -2.396 0.946 1.00 87.31 79 VAL A N 1
ATOM 632 C CA . VAL A 1 79 ? -5.892 -3.294 0.149 1.00 87.31 79 VAL A CA 1
ATOM 633 C C . VAL A 1 79 ? -6.413 -3.381 -1.283 1.00 87.31 79 VAL A C 1
ATOM 635 O O . VAL A 1 79 ? -5.619 -3.263 -2.217 1.00 87.31 79 VAL A O 1
ATOM 638 N N . PHE A 1 80 ? -7.729 -3.514 -1.480 1.00 86.94 80 PHE A N 1
ATOM 639 C CA . PHE A 1 80 ? -8.335 -3.505 -2.815 1.00 86.94 80 PHE A CA 1
ATOM 640 C C . PHE A 1 80 ? -8.104 -2.176 -3.541 1.00 86.94 80 PHE A C 1
ATOM 642 O O . PHE A 1 80 ? -7.687 -2.171 -4.701 1.00 86.94 80 PHE A O 1
ATOM 649 N N . GLU A 1 81 ? -8.311 -1.049 -2.862 1.00 89.31 81 GLU A N 1
ATOM 650 C CA . GLU A 1 81 ? -8.091 0.272 -3.451 1.00 89.31 81 GLU A CA 1
ATOM 651 C C . GLU A 1 81 ? -6.617 0.549 -3.755 1.00 89.31 81 GLU A C 1
ATOM 653 O O . GLU A 1 81 ? -6.279 1.061 -4.827 1.00 89.31 81 GLU A O 1
ATOM 658 N N . SER A 1 82 ? -5.721 0.141 -2.858 1.00 89.12 82 SER A N 1
ATOM 659 C CA . SER A 1 82 ? -4.278 0.240 -3.078 1.00 89.12 82 SER A CA 1
ATOM 660 C C . S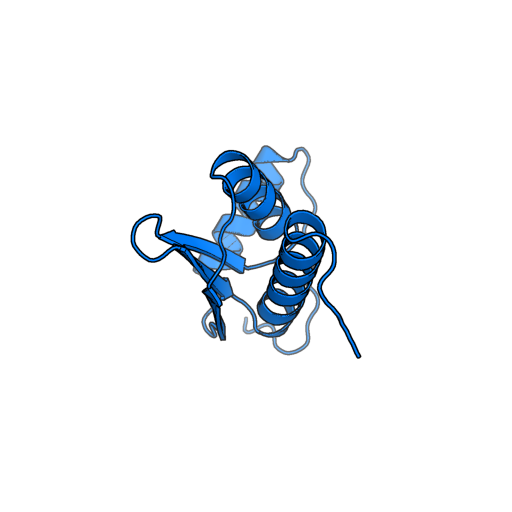ER A 1 82 ? -3.830 -0.632 -4.251 1.00 89.12 82 SER A C 1
ATOM 662 O O . SER A 1 82 ? -3.078 -0.172 -5.109 1.00 89.12 82 SER A O 1
ATOM 664 N N . SER A 1 83 ? -4.341 -1.862 -4.352 1.00 87.56 83 SER A N 1
ATOM 665 C CA . SER A 1 83 ? -4.074 -2.761 -5.479 1.00 87.56 83 SER A CA 1
ATOM 666 C C . SER A 1 83 ? -4.550 -2.166 -6.808 1.00 87.56 83 SER A C 1
ATOM 668 O O . SER A 1 83 ? -3.814 -2.199 -7.797 1.00 87.56 83 SER A O 1
ATOM 670 N N . ARG A 1 84 ? -5.732 -1.533 -6.829 1.00 88.62 84 ARG A N 1
ATOM 671 C CA . ARG A 1 84 ? -6.241 -0.828 -8.013 1.00 88.62 84 ARG A CA 1
ATOM 672 C C . ARG A 1 84 ? -5.297 0.290 -8.456 1.00 88.62 84 ARG A C 1
ATOM 674 O O . ARG A 1 84 ? -4.995 0.379 -9.642 1.00 88.62 84 ARG A O 1
ATOM 681 N N . GLN A 1 85 ? -4.798 1.104 -7.524 1.00 87.31 85 GLN A N 1
ATOM 682 C CA . GLN A 1 85 ? -3.844 2.169 -7.851 1.00 87.31 85 GLN A CA 1
ATOM 683 C C . GLN A 1 85 ? -2.504 1.636 -8.367 1.00 87.31 85 GLN A C 1
ATOM 685 O O . GLN A 1 85 ? -1.975 2.173 -9.340 1.00 87.31 85 GLN A O 1
ATOM 690 N N . ILE A 1 86 ? -1.974 0.566 -7.762 1.00 85.50 86 ILE A N 1
ATOM 691 C CA . ILE A 1 86 ? -0.747 -0.093 -8.238 1.00 85.50 86 ILE A CA 1
ATOM 692 C C . ILE A 1 86 ? -0.944 -0.585 -9.673 1.00 85.50 86 ILE A C 1
ATOM 694 O O . ILE A 1 86 ? -0.086 -0.357 -10.522 1.00 85.50 86 ILE A O 1
ATOM 698 N N . LYS A 1 87 ? -2.096 -1.197 -9.970 1.00 84.69 87 LYS A N 1
ATOM 699 C CA . LYS A 1 87 ? -2.428 -1.652 -11.321 1.00 84.69 87 LYS A CA 1
ATOM 700 C C . LYS A 1 87 ? -2.485 -0.495 -12.320 1.00 84.69 87 LYS A C 1
ATOM 702 O O . LYS A 1 87 ? -1.871 -0.590 -13.376 1.00 84.69 87 LYS A O 1
ATOM 707 N N . THR A 1 88 ? -3.145 0.613 -11.979 1.00 84.31 88 THR A N 1
ATOM 708 C CA . THR A 1 88 ? -3.176 1.811 -12.837 1.00 84.31 88 THR A CA 1
ATOM 709 C C . THR A 1 88 ? -1.774 2.364 -13.099 1.00 84.31 88 THR A C 1
ATOM 711 O O . THR A 1 88 ? -1.463 2.740 -14.228 1.00 84.31 88 THR A O 1
ATOM 714 N N . LEU A 1 89 ? -0.901 2.388 -12.085 1.00 78.88 89 LEU A N 1
ATOM 715 C CA . LEU A 1 89 ? 0.489 2.808 -12.264 1.00 78.88 89 LEU A CA 1
ATOM 716 C C . LEU A 1 89 ? 1.244 1.855 -13.202 1.00 78.88 89 LEU A C 1
ATOM 718 O O . LEU A 1 89 ? 1.948 2.312 -14.100 1.00 78.88 89 LEU A O 1
ATOM 722 N N . LEU A 1 90 ? 1.088 0.542 -13.019 1.00 76.62 90 LEU A N 1
ATOM 723 C CA . LEU A 1 90 ? 1.699 -0.478 -13.876 1.00 76.62 90 LEU A CA 1
ATOM 724 C C . LEU A 1 90 ? 1.243 -0.357 -15.333 1.00 76.62 90 LEU A C 1
ATOM 726 O O . LEU A 1 90 ? 2.072 -0.433 -16.235 1.00 76.62 90 LEU A O 1
ATOM 730 N N . GLU A 1 91 ? -0.046 -0.112 -15.567 1.00 80.00 91 GLU A N 1
ATOM 731 C CA . GLU A 1 91 ? -0.599 0.139 -16.903 1.00 80.00 91 GLU A CA 1
ATOM 732 C C . GLU A 1 91 ? 0.002 1.405 -17.536 1.00 80.00 91 GLU A C 1
ATOM 734 O O . GLU A 1 91 ? 0.356 1.400 -18.717 1.00 80.00 91 GLU A O 1
ATOM 739 N N . TYR A 1 92 ? 0.181 2.471 -16.749 1.00 75.94 92 TYR A N 1
ATOM 740 C CA . TYR A 1 92 ? 0.800 3.716 -17.209 1.00 75.94 92 TYR A CA 1
ATOM 741 C C . TYR A 1 92 ? 2.291 3.544 -17.545 1.00 75.94 92 TYR A C 1
ATOM 743 O O . TYR A 1 92 ? 2.755 4.046 -18.567 1.00 75.94 92 TYR A O 1
ATOM 751 N N . MET A 1 93 ? 3.043 2.808 -16.720 1.00 71.31 93 MET A N 1
ATOM 752 C CA . MET A 1 93 ? 4.469 2.530 -16.949 1.00 71.31 93 MET A CA 1
ATOM 753 C C . MET A 1 93 ? 4.712 1.533 -18.084 1.00 71.31 93 MET A C 1
ATOM 755 O O . MET A 1 93 ? 5.723 1.627 -18.776 1.00 71.31 93 MET A O 1
ATOM 759 N N . GLY A 1 94 ? 3.807 0.569 -18.258 1.00 61.16 94 GLY A N 1
ATOM 760 C CA . GLY A 1 94 ? 3.898 -0.472 -19.278 1.00 61.16 94 GLY A CA 1
ATOM 761 C C . GLY A 1 94 ? 3.518 -0.014 -20.685 1.00 61.16 94 GLY A C 1
ATOM 762 O O . GLY A 1 94 ? 3.817 -0.736 -21.626 1.00 61.16 94 GLY A O 1
ATOM 763 N N . GLY A 1 95 ? 2.880 1.154 -20.836 1.00 44.34 95 GLY A N 1
ATOM 764 C CA . GLY A 1 95 ? 2.607 1.806 -22.119 1.00 44.34 95 GLY A CA 1
ATOM 765 C C . GLY A 1 95 ? 2.072 0.884 -23.226 1.00 44.34 95 GLY A C 1
ATOM 766 O O . GLY A 1 95 ? 2.828 0.484 -24.097 1.00 44.34 95 GLY A O 1
ATOM 767 N N . ILE A 1 96 ? 0.754 0.651 -23.261 1.00 50.75 96 ILE A N 1
ATOM 768 C CA . ILE A 1 96 ? 0.015 0.111 -24.424 1.00 50.75 96 ILE A CA 1
ATOM 769 C C . ILE A 1 96 ? 0.474 -1.287 -24.899 1.00 50.75 96 ILE A C 1
ATOM 771 O O . ILE A 1 96 ? 1.180 -1.405 -25.889 1.00 50.75 96 ILE A O 1
ATOM 775 N N . GLU A 1 97 ? -0.098 -2.348 -24.324 1.00 39.69 97 GLU A N 1
ATOM 776 C CA . GLU A 1 97 ? -0.525 -3.540 -25.089 1.00 39.69 97 GLU A CA 1
ATOM 777 C C . GLU A 1 97 ? -1.830 -4.119 -24.508 1.00 39.69 97 GLU A C 1
ATOM 779 O O . GLU A 1 97 ? -1.965 -5.311 -24.265 1.00 39.69 97 GLU A O 1
ATOM 784 N N . ALA A 1 98 ? -2.849 -3.279 -24.310 1.00 38.66 98 ALA A N 1
ATOM 785 C CA . ALA A 1 98 ? -4.223 -3.776 -24.350 1.00 38.66 98 ALA A CA 1
ATOM 786 C C . ALA A 1 98 ? -4.638 -3.857 -25.829 1.00 38.66 98 ALA A C 1
ATOM 788 O O . ALA A 1 98 ? -5.323 -2.975 -26.346 1.00 38.66 98 ALA A O 1
ATOM 789 N N . LYS A 1 99 ? -4.134 -4.865 -26.553 1.00 34.16 99 LYS A N 1
ATOM 790 C CA . LYS A 1 99 ? -4.734 -5.252 -27.835 1.00 34.16 99 LYS A CA 1
ATOM 791 C C . LYS A 1 99 ? -5.950 -6.126 -27.534 1.00 34.16 99 LYS A C 1
ATOM 793 O O . LYS A 1 99 ? -5.827 -7.112 -26.812 1.00 34.16 99 LYS A O 1
ATOM 798 N N . ASN A 1 100 ? -7.090 -5.682 -28.063 1.00 35.62 100 ASN A N 1
ATOM 799 C CA . ASN A 1 100 ? -8.348 -6.425 -28.166 1.00 35.62 100 ASN A CA 1
ATOM 800 C C . ASN A 1 100 ? -8.152 -7.841 -28.714 1.00 35.62 100 ASN A C 1
ATOM 802 O O . ASN A 1 100 ? -7.281 -8.002 -29.601 1.00 35.62 100 ASN A O 1
#